Protein AF-A0A173W2R6-F1 (afdb_monomer_lite)

Radius of gyration: 15.78 Å; chains: 1; bounding box: 41×27×38 Å

Sequence (130 aa):
MLPARVRRGSNSRVYLRNIVKRCLFDNVKKEFIQENGLSNGDTTKRSDIFKDYQLSVSKDKRLSGTWTLEQYEGQYRAAMYAAVKSANPNWKPGQKFDTSILDNVKRESVESTLVKNGNRLVRNSIDVSV

Structure (mmCIF, N/CA/C/O backbone):
data_AF-A0A173W2R6-F1
#
_entry.id   AF-A0A173W2R6-F1
#
loop_
_atom_site.group_PDB
_atom_site.id
_atom_site.type_symbol
_atom_site.label_atom_id
_atom_site.label_alt_id
_atom_site.label_comp_id
_atom_site.label_asym_id
_atom_site.label_entity_id
_atom_site.label_seq_id
_atom_site.pdbx_PDB_ins_code
_atom_site.Cartn_x
_atom_site.Cartn_y
_atom_site.Cartn_z
_atom_site.occupancy
_atom_site.B_iso_or_equiv
_atom_site.auth_seq_id
_atom_site.auth_comp_id
_atom_site.auth_asym_id
_atom_site.auth_atom_id
_atom_site.pdbx_PDB_model_num
ATOM 1 N N . MET A 1 1 ? 15.846 -1.227 0.811 1.00 47.47 1 MET A N 1
ATOM 2 C CA . MET A 1 1 ? 17.078 -1.228 -0.003 1.00 47.47 1 MET A CA 1
ATOM 3 C C . MET A 1 1 ? 16.912 -2.296 -1.071 1.00 47.47 1 MET A C 1
ATOM 5 O O . MET A 1 1 ? 16.759 -3.459 -0.709 1.00 47.47 1 MET A O 1
ATOM 9 N N . LEU A 1 2 ? 16.816 -1.915 -2.352 1.00 51.78 2 LEU A N 1
ATOM 10 C CA . LEU A 1 2 ? 16.742 -2.898 -3.442 1.00 51.78 2 LEU A CA 1
ATOM 11 C C . LEU A 1 2 ? 18.102 -3.613 -3.585 1.00 51.78 2 LEU A C 1
ATOM 13 O O . LEU A 1 2 ? 19.138 -2.968 -3.419 1.00 51.78 2 LEU A O 1
ATOM 17 N N . PRO A 1 3 ? 18.143 -4.925 -3.881 1.00 47.09 3 PRO A N 1
ATOM 18 C CA . PRO A 1 3 ? 19.407 -5.637 -4.038 1.00 47.09 3 PRO A CA 1
ATOM 19 C C . PRO A 1 3 ? 20.198 -5.109 -5.243 1.00 47.09 3 PRO A C 1
ATOM 21 O O . PRO A 1 3 ? 19.636 -4.803 -6.299 1.00 47.09 3 PRO A O 1
ATOM 24 N N . ALA A 1 4 ? 21.519 -5.019 -5.083 1.00 45.41 4 ALA A N 1
ATOM 25 C CA . ALA A 1 4 ? 22.425 -4.481 -6.089 1.00 45.41 4 ALA A CA 1
ATOM 26 C C . ALA A 1 4 ? 22.422 -5.316 -7.386 1.00 45.41 4 ALA A C 1
ATOM 28 O O . ALA A 1 4 ? 22.607 -6.530 -7.366 1.00 45.41 4 ALA A O 1
ATOM 29 N N . ARG A 1 5 ? 22.225 -4.612 -8.512 1.00 48.03 5 ARG A N 1
ATOM 30 C CA . ARG A 1 5 ? 22.473 -5.000 -9.918 1.00 48.03 5 ARG A CA 1
ATOM 31 C C . ARG A 1 5 ? 22.329 -6.497 -10.238 1.00 48.03 5 ARG A C 1
ATOM 33 O O . ARG A 1 5 ? 23.305 -7.239 -10.334 1.00 48.03 5 ARG A O 1
ATOM 40 N N . VAL A 1 6 ? 21.109 -6.911 -10.573 1.00 48.62 6 VAL A N 1
ATOM 41 C CA . VAL A 1 6 ? 20.896 -8.207 -11.225 1.00 48.62 6 VAL A CA 1
ATOM 42 C C . VAL A 1 6 ? 21.343 -8.119 -12.693 1.00 48.62 6 VAL A C 1
ATOM 44 O O . VAL A 1 6 ? 20.900 -7.237 -13.435 1.00 48.62 6 VAL A O 1
ATOM 47 N N . ARG A 1 7 ? 22.250 -9.011 -13.121 1.00 47.44 7 ARG A N 1
ATOM 48 C CA . ARG A 1 7 ? 22.730 -9.088 -14.514 1.00 47.44 7 ARG A CA 1
ATOM 49 C C . ARG A 1 7 ? 21.543 -9.291 -15.471 1.00 47.44 7 ARG A C 1
ATOM 51 O O . ARG A 1 7 ? 20.561 -9.961 -15.141 1.00 47.44 7 ARG A O 1
ATOM 58 N N . ARG A 1 8 ? 21.609 -8.647 -16.642 1.00 47.38 8 ARG A N 1
ATOM 59 C CA . ARG A 1 8 ? 20.532 -8.605 -17.647 1.00 47.38 8 ARG A CA 1
ATOM 60 C C . ARG A 1 8 ? 20.173 -10.023 -18.114 1.00 47.38 8 ARG A C 1
ATOM 62 O O . ARG A 1 8 ? 20.934 -10.634 -18.847 1.00 47.38 8 ARG A O 1
ATOM 69 N N . GLY A 1 9 ? 18.995 -10.496 -17.717 1.00 46.91 9 GLY A N 1
ATOM 70 C CA . GLY A 1 9 ? 18.337 -11.711 -18.198 1.00 46.91 9 GLY A CA 1
ATOM 71 C C . GLY A 1 9 ? 16.831 -11.600 -17.928 1.00 46.91 9 GLY A C 1
ATOM 72 O O . GLY A 1 9 ? 16.413 -10.863 -17.040 1.00 46.91 9 GLY A O 1
ATOM 73 N N . SER A 1 10 ? 15.973 -12.271 -18.692 1.00 50.47 10 SER A N 1
ATOM 74 C CA . SER A 1 10 ? 14.511 -12.104 -18.567 1.00 50.47 10 SER A CA 1
ATOM 75 C C . SER A 1 10 ? 13.973 -12.454 -17.166 1.00 50.47 10 SER A C 1
ATOM 77 O O . SER A 1 10 ? 13.076 -11.772 -16.668 1.00 50.47 10 SER A O 1
ATOM 79 N N . ASN A 1 11 ? 14.604 -13.415 -16.477 1.00 54.25 11 ASN A N 1
ATOM 80 C CA . ASN A 1 11 ? 14.278 -13.786 -15.093 1.00 54.25 11 ASN A CA 1
ATOM 81 C C . ASN A 1 11 ? 14.620 -12.687 -14.069 1.00 54.25 11 ASN A C 1
ATOM 83 O O . ASN A 1 11 ? 13.929 -12.539 -13.061 1.00 54.25 11 ASN A O 1
ATOM 87 N N . SER A 1 12 ? 15.634 -11.854 -14.339 1.00 61.16 12 SER A N 1
ATOM 88 C CA . SER A 1 12 ? 16.040 -10.796 -13.411 1.00 61.16 12 SER A CA 1
ATOM 89 C C . SER A 1 12 ? 15.072 -9.622 -13.361 1.00 61.16 12 SER A C 1
ATOM 91 O O . SER A 1 12 ? 14.904 -9.009 -12.308 1.00 61.16 12 SER A O 1
ATOM 93 N N . ARG A 1 13 ? 14.370 -9.335 -14.464 1.00 64.06 13 ARG A N 1
ATOM 94 C CA . ARG A 1 13 ? 13.354 -8.270 -14.505 1.00 64.06 13 ARG A CA 1
ATOM 95 C C . ARG A 1 13 ? 12.092 -8.627 -13.725 1.00 64.06 13 ARG A C 1
ATOM 97 O O . ARG A 1 13 ? 11.539 -7.759 -13.054 1.00 64.06 13 ARG A O 1
ATOM 104 N N . VAL A 1 14 ? 11.633 -9.877 -13.817 1.00 66.06 14 VAL A N 1
ATOM 105 C CA . VAL A 1 14 ? 10.463 -10.360 -13.061 1.00 66.06 14 VAL A CA 1
ATOM 106 C C . VAL A 1 14 ? 10.779 -10.365 -11.568 1.00 66.06 14 VAL A C 1
ATOM 108 O O . VAL A 1 14 ? 10.016 -9.816 -10.775 1.00 66.06 14 VAL A O 1
ATOM 111 N N . TYR A 1 15 ? 11.956 -10.877 -11.204 1.00 69.88 15 TYR A N 1
ATOM 112 C CA . TYR A 1 15 ? 12.457 -10.857 -9.834 1.00 69.88 15 TYR A CA 1
ATOM 113 C C . TYR A 1 15 ? 12.550 -9.433 -9.265 1.00 69.88 15 TYR A C 1
ATOM 115 O O . TYR A 1 15 ? 11.999 -9.150 -8.203 1.00 69.88 15 TYR A O 1
ATOM 123 N N . LEU A 1 16 ? 13.156 -8.501 -10.009 1.00 70.94 16 LEU A N 1
ATOM 124 C CA . LEU A 1 16 ? 13.280 -7.106 -9.586 1.00 70.94 16 LEU A CA 1
ATOM 125 C C . LEU A 1 16 ? 11.912 -6.430 -9.417 1.00 70.94 16 LEU A C 1
ATOM 127 O O . LEU A 1 16 ? 11.682 -5.753 -8.418 1.00 70.94 16 LEU A O 1
ATOM 131 N N . ARG A 1 17 ? 10.970 -6.667 -10.338 1.00 75.44 17 ARG A N 1
ATOM 132 C CA . ARG A 1 17 ? 9.594 -6.164 -10.207 1.00 75.44 17 ARG A CA 1
ATOM 133 C C . ARG A 1 17 ? 8.918 -6.694 -8.939 1.00 75.44 17 ARG A C 1
ATOM 135 O O . ARG A 1 17 ? 8.249 -5.930 -8.247 1.00 75.44 17 ARG A O 1
ATOM 142 N N . ASN A 1 18 ? 9.094 -7.977 -8.629 1.00 84.06 18 ASN A N 1
ATOM 143 C CA . ASN A 1 18 ? 8.507 -8.593 -7.440 1.00 84.06 18 ASN A CA 1
ATOM 144 C C . ASN A 1 18 ? 9.095 -8.026 -6.145 1.00 84.06 18 ASN A C 1
ATOM 146 O O . ASN A 1 18 ? 8.343 -7.816 -5.195 1.00 84.06 18 ASN A O 1
ATOM 150 N N . ILE A 1 19 ? 10.397 -7.732 -6.114 1.00 85.94 19 ILE A N 1
ATOM 151 C CA . ILE A 1 19 ? 11.034 -7.087 -4.959 1.00 85.94 19 ILE A CA 1
ATOM 152 C C . ILE A 1 19 ? 10.533 -5.659 -4.788 1.00 85.94 19 ILE A C 1
ATOM 154 O O . ILE A 1 19 ? 10.146 -5.290 -3.686 1.00 85.94 19 ILE A O 1
ATOM 158 N N . VAL A 1 20 ? 10.483 -4.869 -5.862 1.00 86.38 20 VAL A N 1
ATOM 159 C CA . VAL A 1 20 ? 10.031 -3.472 -5.787 1.00 86.38 20 VAL A CA 1
ATOM 160 C C . VAL A 1 20 ? 8.595 -3.398 -5.271 1.00 86.38 20 VAL A C 1
ATOM 162 O O . VAL A 1 20 ? 8.315 -2.625 -4.360 1.00 86.38 20 VAL A O 1
ATOM 165 N N . LYS A 1 21 ? 7.696 -4.254 -5.777 1.00 90.75 21 LYS A N 1
ATOM 166 C CA . LYS A 1 21 ? 6.308 -4.321 -5.293 1.00 90.75 21 LYS A CA 1
ATOM 167 C C . LYS A 1 21 ? 6.206 -4.759 -3.832 1.00 90.75 21 LYS A C 1
ATOM 169 O O . LYS A 1 21 ? 5.326 -4.277 -3.129 1.00 90.75 21 LYS A O 1
ATOM 174 N N . ARG A 1 22 ? 7.092 -5.650 -3.373 1.00 91.88 22 ARG A N 1
ATOM 175 C CA . ARG A 1 22 ? 7.158 -6.064 -1.964 1.00 91.88 22 ARG A CA 1
ATOM 176 C C . ARG A 1 22 ? 7.633 -4.924 -1.068 1.00 91.88 22 ARG A C 1
ATOM 178 O O . ARG A 1 22 ? 6.940 -4.593 -0.119 1.00 91.88 22 ARG A O 1
ATOM 185 N N . CYS A 1 23 ? 8.747 -4.278 -1.414 1.00 89.62 23 CYS A N 1
ATOM 186 C CA . CYS A 1 23 ? 9.248 -3.121 -0.672 1.00 89.62 23 CYS A CA 1
ATOM 187 C C . CYS A 1 23 ? 8.206 -2.002 -0.601 1.00 89.62 23 CYS A C 1
ATOM 189 O O . CYS A 1 23 ? 8.042 -1.396 0.450 1.00 89.62 23 CYS A O 1
ATOM 191 N N . LEU A 1 24 ? 7.485 -1.758 -1.699 1.00 91.25 24 LEU A N 1
ATOM 192 C CA . LEU A 1 24 ? 6.399 -0.787 -1.735 1.00 91.25 24 LEU A CA 1
ATOM 193 C C . LEU A 1 24 ? 5.258 -1.173 -0.784 1.00 91.25 24 LEU A C 1
ATOM 195 O O . LEU A 1 24 ? 4.821 -0.339 -0.004 1.00 91.25 24 LEU A O 1
ATOM 199 N N . PHE A 1 25 ? 4.804 -2.430 -0.809 1.00 94.69 25 PHE A N 1
ATOM 200 C CA . PHE A 1 25 ? 3.767 -2.920 0.105 1.00 94.69 25 PHE A CA 1
ATOM 201 C C . PHE A 1 25 ? 4.176 -2.774 1.578 1.00 94.69 25 PHE A C 1
ATOM 203 O O . PHE A 1 25 ? 3.408 -2.241 2.379 1.00 94.69 25 PHE A O 1
ATOM 210 N N . ASP A 1 26 ? 5.393 -3.202 1.921 1.00 93.62 26 ASP A N 1
ATOM 211 C CA . ASP A 1 26 ? 5.919 -3.136 3.286 1.00 93.62 26 ASP A CA 1
ATOM 212 C C . ASP A 1 26 ? 6.034 -1.679 3.765 1.00 93.62 26 ASP A C 1
ATOM 214 O O . ASP A 1 26 ? 5.689 -1.366 4.906 1.00 93.62 26 ASP A O 1
ATOM 218 N N . ASN A 1 27 ? 6.460 -0.771 2.879 1.00 91.44 27 ASN A N 1
ATOM 219 C CA . ASN A 1 27 ? 6.532 0.659 3.166 1.00 91.44 27 ASN A CA 1
ATOM 220 C C . ASN A 1 27 ? 5.142 1.260 3.398 1.00 91.44 27 ASN A C 1
ATOM 222 O O . ASN A 1 27 ? 4.926 1.913 4.411 1.00 91.44 27 ASN A O 1
ATOM 226 N N . VAL A 1 28 ? 4.174 0.961 2.526 1.00 92.44 28 VAL A N 1
ATOM 227 C CA . VAL A 1 28 ? 2.784 1.416 2.690 1.00 92.44 28 VAL A CA 1
ATOM 228 C C . VAL A 1 28 ? 2.188 0.904 4.004 1.00 92.44 28 VAL A C 1
ATOM 230 O O . VAL A 1 28 ? 1.551 1.679 4.712 1.00 92.44 28 VAL A O 1
ATOM 233 N N . LYS A 1 29 ? 2.426 -0.366 4.377 1.00 94.25 29 LYS A N 1
ATOM 234 C CA . LYS A 1 29 ? 1.966 -0.920 5.667 1.00 94.25 29 LYS A CA 1
ATOM 235 C C . LYS A 1 29 ? 2.570 -0.150 6.835 1.00 94.25 29 LYS A C 1
ATOM 237 O O . LYS A 1 29 ? 1.860 0.194 7.777 1.00 94.25 29 LYS A O 1
ATOM 242 N N . LYS A 1 30 ? 3.867 0.142 6.761 1.00 93.12 30 LYS A N 1
ATOM 243 C CA . LYS A 1 30 ? 4.577 0.895 7.792 1.00 93.12 30 LYS A CA 1
ATOM 244 C C . LYS A 1 30 ? 4.021 2.313 7.951 1.00 93.12 30 LYS A C 1
ATOM 246 O O . LYS A 1 30 ? 3.688 2.679 9.074 1.00 93.12 30 LYS A O 1
ATOM 251 N N . GLU A 1 31 ? 3.863 3.071 6.866 1.00 91.50 31 GLU A N 1
ATOM 252 C CA . GLU A 1 31 ? 3.282 4.428 6.908 1.00 91.50 31 GLU A CA 1
ATOM 253 C C . GLU A 1 31 ? 1.868 4.412 7.445 1.00 91.50 31 GLU A C 1
ATOM 255 O O . GLU A 1 31 ? 1.506 5.222 8.290 1.00 91.50 31 GLU A O 1
ATOM 260 N N . PHE A 1 32 ? 1.061 3.465 6.973 1.00 93.56 32 PHE A N 1
ATOM 261 C CA . PHE A 1 32 ? -0.321 3.360 7.399 1.00 93.56 32 PHE A CA 1
ATOM 262 C C . PHE A 1 32 ? -0.421 3.140 8.914 1.00 93.56 32 PHE A C 1
ATOM 264 O O . PHE A 1 32 ? -1.270 3.746 9.562 1.00 93.56 32 PHE A O 1
ATOM 271 N N . ILE A 1 33 ? 0.462 2.318 9.490 1.00 94.44 33 ILE A N 1
ATOM 272 C CA . ILE A 1 33 ? 0.538 2.110 10.941 1.00 94.44 33 ILE A CA 1
ATOM 273 C C . ILE A 1 33 ? 1.028 3.374 11.654 1.00 94.44 33 ILE A C 1
ATOM 275 O O . ILE A 1 33 ? 0.400 3.810 12.614 1.00 94.44 33 ILE A O 1
ATOM 279 N N . GLN A 1 34 ? 2.132 3.966 11.193 1.00 92.62 34 GLN A N 1
ATOM 280 C CA . GLN A 1 34 ? 2.753 5.122 11.849 1.00 92.62 34 GLN A CA 1
ATOM 281 C C . GLN A 1 34 ? 1.836 6.348 11.869 1.00 92.62 34 GLN A C 1
ATOM 283 O O . GLN A 1 34 ? 1.729 7.024 12.889 1.00 92.62 34 GLN A O 1
ATOM 288 N N . GLU A 1 35 ? 1.128 6.587 10.770 1.00 92.00 35 GLU A N 1
ATOM 289 C CA . GLU A 1 35 ? 0.261 7.750 10.585 1.00 92.00 35 GLU A CA 1
ATOM 290 C C . GLU A 1 35 ? -1.202 7.462 10.950 1.00 92.00 35 GLU A C 1
ATOM 292 O O . GLU A 1 35 ? -2.092 8.262 10.658 1.00 92.00 35 GLU A O 1
ATOM 297 N N . ASN A 1 36 ? -1.497 6.307 11.556 1.00 93.94 36 ASN A N 1
ATOM 298 C CA . ASN A 1 36 ? -2.862 5.903 11.899 1.00 93.94 36 ASN A CA 1
ATOM 299 C C . ASN A 1 36 ? -3.830 6.013 10.700 1.00 93.94 36 ASN A C 1
ATOM 301 O O . ASN A 1 36 ? -4.935 6.545 10.800 1.00 93.94 36 ASN A O 1
ATOM 305 N N . GLY A 1 37 ? -3.387 5.575 9.522 1.00 91.12 37 GLY A N 1
ATOM 306 C CA . GLY A 1 37 ? -4.137 5.640 8.269 1.00 91.12 37 GLY A CA 1
ATOM 307 C C . GLY A 1 37 ? -4.162 7.007 7.570 1.00 91.12 37 GLY A C 1
ATOM 308 O O . GLY A 1 37 ? -4.683 7.086 6.451 1.00 91.12 37 GLY A O 1
ATOM 309 N N . LEU A 1 38 ? -3.575 8.069 8.141 1.00 89.38 38 LEU A N 1
ATOM 310 C CA . LEU A 1 38 ? -3.412 9.364 7.461 1.00 89.38 38 LEU A CA 1
ATOM 311 C C . LEU A 1 38 ? -2.335 9.306 6.380 1.00 89.38 38 LEU A C 1
ATOM 313 O O . LEU A 1 38 ? -1.335 8.599 6.491 1.00 89.38 38 LEU A O 1
ATOM 317 N N . SER A 1 39 ? -2.575 10.014 5.278 1.00 78.38 39 SER A N 1
ATOM 318 C CA . SER A 1 39 ? -1.627 10.122 4.168 1.00 78.38 39 SER A CA 1
ATOM 319 C C . SER A 1 39 ? -0.893 11.448 4.297 1.00 78.38 39 SER A C 1
ATOM 321 O O . SER A 1 39 ? -1.357 12.447 3.759 1.00 78.38 39 SER A O 1
ATOM 323 N N . ASN A 1 40 ? 0.220 11.468 5.029 1.00 72.06 40 ASN A N 1
ATOM 324 C CA . ASN A 1 40 ? 0.916 12.707 5.384 1.00 72.06 40 ASN A CA 1
ATOM 325 C C . ASN A 1 40 ? 2.109 13.042 4.461 1.00 72.06 40 ASN A C 1
ATOM 327 O O . ASN A 1 40 ? 3.101 13.626 4.885 1.00 72.06 40 ASN A O 1
ATOM 331 N N . GLY A 1 41 ? 2.031 12.659 3.184 1.00 66.12 41 GLY A N 1
ATOM 332 C CA . GLY A 1 41 ? 3.143 12.802 2.238 1.00 66.12 41 GLY A CA 1
ATOM 333 C C . GLY A 1 41 ? 4.192 11.696 2.394 1.00 66.12 41 GLY A C 1
ATOM 334 O O . GLY A 1 41 ? 3.851 10.573 2.751 1.00 66.12 41 GLY A O 1
ATOM 335 N N . ASP A 1 42 ? 5.455 11.996 2.081 1.00 62.53 42 ASP A N 1
ATOM 336 C CA . ASP A 1 42 ? 6.563 11.028 2.123 1.00 62.53 42 ASP A CA 1
ATOM 337 C C . ASP A 1 42 ? 7.177 10.938 3.530 1.00 62.53 42 ASP A C 1
ATOM 339 O O . ASP A 1 42 ? 8.321 11.338 3.756 1.00 62.53 42 ASP A O 1
ATOM 343 N N . THR A 1 43 ? 6.394 10.466 4.508 1.00 63.28 43 THR A N 1
ATOM 344 C CA . THR A 1 43 ? 6.907 10.271 5.875 1.00 63.28 43 THR A CA 1
ATOM 345 C C . THR A 1 43 ? 7.772 9.019 6.002 1.00 63.28 43 THR A C 1
ATOM 347 O O . THR A 1 43 ? 8.572 8.934 6.939 1.00 63.28 43 THR A O 1
ATOM 350 N N . THR A 1 44 ? 7.744 8.091 5.031 1.00 62.78 44 THR A N 1
ATOM 351 C CA . THR A 1 44 ? 8.776 7.054 4.929 1.00 62.78 44 THR A CA 1
ATOM 352 C C . THR A 1 44 ? 9.241 6.757 3.510 1.00 62.78 44 THR A C 1
ATOM 354 O O . THR A 1 44 ? 8.649 5.956 2.805 1.00 62.78 44 THR A O 1
ATOM 357 N N . LYS A 1 45 ? 10.431 7.255 3.157 1.00 72.50 45 LYS A N 1
ATOM 358 C CA . LYS A 1 45 ? 11.338 6.689 2.132 1.00 72.50 45 LYS A CA 1
ATOM 359 C C . LYS A 1 45 ? 10.678 6.229 0.816 1.00 72.50 45 LYS A C 1
ATOM 361 O O . LYS A 1 45 ? 11.256 5.409 0.095 1.00 72.50 45 LYS A O 1
ATOM 366 N N . ARG A 1 46 ? 9.511 6.760 0.450 1.00 77.19 46 ARG A N 1
ATOM 367 C CA . ARG A 1 46 ? 8.794 6.426 -0.777 1.00 77.19 46 ARG A CA 1
ATOM 368 C C . ARG A 1 46 ? 9.655 6.894 -1.934 1.00 77.19 46 ARG A C 1
ATOM 370 O O . ARG A 1 46 ? 9.938 6.115 -2.842 1.00 77.19 46 ARG A O 1
ATOM 377 N N . SER A 1 47 ? 10.190 8.109 -1.838 1.00 80.69 47 SER A N 1
ATOM 378 C CA . SER A 1 47 ? 11.148 8.650 -2.803 1.00 80.69 47 SER A CA 1
ATOM 379 C C . SER A 1 47 ? 12.346 7.725 -3.047 1.00 80.69 47 SER A C 1
ATOM 381 O O . SER A 1 47 ? 12.751 7.561 -4.199 1.00 80.69 47 SER A O 1
ATOM 383 N N . ASP A 1 48 ? 12.877 7.061 -2.013 1.00 84.62 48 ASP A N 1
ATOM 384 C CA . ASP A 1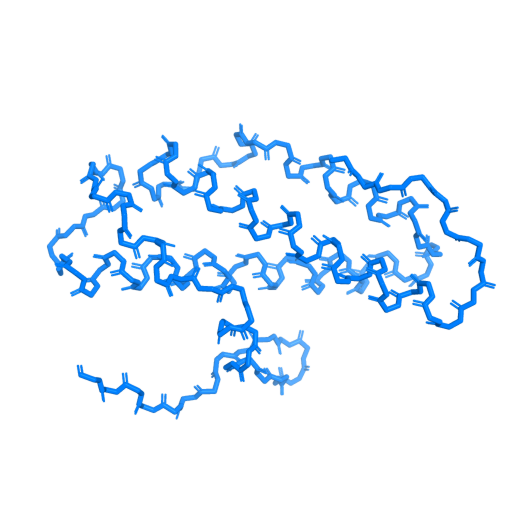 48 ? 14.019 6.146 -2.158 1.00 84.62 48 ASP A CA 1
ATOM 385 C C . ASP A 1 48 ? 13.651 4.905 -2.988 1.00 84.62 48 ASP A C 1
ATOM 387 O O . ASP A 1 48 ? 14.384 4.535 -3.905 1.00 84.62 48 ASP A O 1
ATOM 391 N N . ILE A 1 49 ? 12.489 4.287 -2.733 1.00 84.19 49 ILE A N 1
ATOM 392 C CA . ILE A 1 49 ? 12.019 3.104 -3.483 1.00 84.19 49 ILE A CA 1
ATOM 393 C C . ILE A 1 49 ? 11.822 3.445 -4.965 1.00 84.19 49 ILE A C 1
ATOM 395 O O . ILE A 1 49 ? 12.231 2.688 -5.853 1.00 84.19 49 ILE A O 1
ATOM 399 N N . PHE A 1 50 ? 11.205 4.593 -5.240 1.00 84.94 50 PHE A N 1
ATOM 400 C CA . PHE A 1 50 ? 10.946 5.057 -6.599 1.00 84.94 50 PHE A CA 1
ATOM 401 C C . PHE A 1 50 ? 12.239 5.416 -7.336 1.00 84.94 50 PHE A C 1
ATOM 403 O O . PHE A 1 50 ? 12.409 5.034 -8.499 1.00 84.94 50 PHE A O 1
ATOM 410 N N . LYS A 1 51 ? 13.177 6.078 -6.655 1.00 86.69 51 LYS A N 1
ATOM 411 C CA . LYS A 1 51 ? 14.506 6.391 -7.187 1.00 86.69 51 LYS A CA 1
ATOM 412 C C . LYS A 1 51 ? 15.283 5.120 -7.522 1.00 86.69 51 LYS A C 1
ATOM 414 O O . LYS A 1 51 ? 15.773 4.987 -8.646 1.00 86.69 51 LYS A O 1
ATOM 419 N N . ASP A 1 52 ? 15.346 4.164 -6.597 1.00 85.94 52 ASP A N 1
ATOM 420 C CA . ASP A 1 52 ? 16.036 2.890 -6.806 1.00 85.94 52 ASP A CA 1
ATOM 421 C C . ASP A 1 52 ? 15.429 2.121 -7.995 1.00 85.94 52 ASP A C 1
ATOM 423 O O . ASP A 1 52 ? 16.156 1.613 -8.857 1.00 85.94 52 ASP A O 1
ATOM 427 N N . TYR A 1 53 ? 14.095 2.097 -8.111 1.00 86.19 53 TYR A N 1
ATOM 428 C CA . TYR A 1 53 ? 13.414 1.508 -9.264 1.00 86.19 53 TYR A CA 1
ATOM 429 C C . TYR A 1 53 ? 13.812 2.194 -10.576 1.00 86.19 53 TYR A C 1
ATOM 431 O O . TYR A 1 53 ? 14.219 1.522 -11.527 1.00 86.19 53 TYR A O 1
ATOM 439 N N . GLN A 1 54 ? 13.735 3.524 -10.641 1.00 86.00 54 GLN A N 1
ATOM 440 C CA . GLN A 1 54 ? 14.056 4.282 -11.852 1.00 86.00 54 GLN A CA 1
ATOM 441 C C . GLN A 1 54 ? 15.508 4.083 -12.305 1.00 86.00 54 GLN A C 1
ATOM 443 O O . GLN A 1 54 ? 15.778 4.033 -13.510 1.00 86.00 54 GLN A O 1
ATOM 448 N N . LEU A 1 55 ? 16.445 3.942 -11.364 1.00 86.44 55 LEU A N 1
ATOM 449 C CA . LEU A 1 55 ? 17.849 3.636 -11.651 1.00 86.44 55 LEU A CA 1
ATOM 450 C C . LEU A 1 55 ? 18.054 2.196 -12.149 1.00 86.44 55 LEU A C 1
ATOM 452 O O . LEU A 1 55 ? 19.005 1.936 -12.886 1.00 86.44 55 LEU A O 1
ATOM 456 N N . SER A 1 56 ? 17.154 1.276 -11.797 1.00 81.38 56 SER A N 1
ATOM 457 C CA . SER A 1 56 ? 17.217 -0.134 -12.203 1.00 81.38 56 SER A CA 1
ATOM 458 C C . SER A 1 56 ? 16.632 -0.435 -13.595 1.00 81.38 56 SER A C 1
ATOM 460 O O . SER A 1 56 ? 16.870 -1.516 -14.138 1.00 81.38 56 SER A O 1
ATOM 462 N N . VAL A 1 57 ? 15.889 0.506 -14.193 1.00 81.06 57 VAL A N 1
ATOM 463 C CA . VAL A 1 57 ? 15.240 0.354 -15.509 1.00 81.06 57 VAL A CA 1
ATOM 464 C C . VAL A 1 57 ? 15.795 1.331 -16.552 1.00 81.06 57 VAL A C 1
ATOM 466 O O . VAL A 1 57 ? 16.389 2.363 -16.228 1.00 81.06 57 VAL A O 1
ATOM 469 N N . SER A 1 58 ? 15.602 1.015 -17.836 1.00 85.56 58 SER A N 1
ATOM 470 C CA . SER A 1 58 ? 15.968 1.912 -18.935 1.00 85.56 58 SER A CA 1
ATOM 471 C C . SER A 1 58 ? 15.118 3.186 -18.922 1.00 85.56 58 SER A C 1
ATOM 473 O O . SER A 1 58 ? 13.967 3.179 -18.476 1.00 85.56 58 SER A O 1
ATOM 475 N N . LYS A 1 59 ? 15.694 4.297 -19.405 1.00 87.31 59 LYS A N 1
ATOM 476 C CA . LYS A 1 59 ? 15.070 5.631 -19.351 1.00 87.31 59 LYS A CA 1
ATOM 477 C C . LYS A 1 59 ? 13.672 5.653 -19.981 1.00 87.31 59 LYS A C 1
ATOM 479 O O . LYS A 1 59 ? 12.764 6.218 -19.382 1.00 87.31 59 LYS A O 1
ATOM 484 N N . ASP A 1 60 ? 13.485 4.973 -21.111 1.00 89.69 60 ASP A N 1
ATOM 485 C CA . ASP A 1 60 ? 12.210 4.870 -21.835 1.00 89.69 60 ASP A CA 1
ATOM 486 C C . ASP A 1 60 ? 11.102 4.154 -21.041 1.00 89.69 60 ASP A C 1
ATOM 488 O O . ASP A 1 60 ? 9.920 4.343 -21.315 1.00 89.69 60 ASP A O 1
ATOM 492 N N . LYS A 1 61 ? 11.458 3.342 -20.037 1.00 86.19 61 LYS A N 1
ATOM 493 C CA . LYS A 1 61 ? 10.492 2.616 -19.198 1.00 86.19 61 LYS A CA 1
ATOM 494 C C . LYS A 1 61 ? 10.157 3.322 -17.897 1.00 86.19 61 LYS A C 1
ATOM 496 O O . LYS A 1 61 ? 9.142 2.974 -17.293 1.00 86.19 61 LYS A O 1
ATOM 501 N N . ARG A 1 62 ? 10.953 4.311 -17.478 1.00 88.00 62 ARG A N 1
ATOM 502 C CA . ARG A 1 62 ? 10.801 4.976 -16.174 1.00 88.00 62 ARG A CA 1
ATOM 503 C C . ARG A 1 62 ? 9.404 5.539 -15.974 1.00 88.00 62 ARG A C 1
ATOM 505 O O . ARG A 1 62 ? 8.789 5.212 -14.971 1.00 88.00 62 ARG A O 1
ATOM 512 N N . LEU A 1 63 ? 8.883 6.289 -16.947 1.00 89.12 63 LEU A N 1
ATOM 513 C CA . LEU A 1 63 ? 7.564 6.920 -16.838 1.00 89.12 63 LEU A CA 1
ATOM 514 C C . LEU A 1 63 ? 6.454 5.879 -16.631 1.00 89.12 63 LEU A C 1
ATOM 516 O O . LEU A 1 63 ? 5.768 5.889 -15.614 1.00 89.12 63 LEU A O 1
ATOM 520 N N . SER A 1 64 ? 6.331 4.924 -17.558 1.00 87.25 64 SER A N 1
ATOM 521 C CA . SER A 1 64 ? 5.306 3.871 -17.484 1.00 87.25 64 SER A CA 1
ATOM 522 C C . SER A 1 64 ? 5.449 2.971 -16.248 1.00 87.25 64 SER A C 1
ATOM 524 O O . SER A 1 64 ? 4.458 2.508 -15.678 1.00 87.25 64 SER A O 1
ATOM 526 N N . GLY A 1 65 ? 6.688 2.727 -15.818 1.00 87.62 65 GLY A N 1
ATOM 527 C CA . GLY A 1 65 ? 7.014 1.906 -14.664 1.00 87.62 65 GLY A CA 1
ATOM 528 C C . GLY A 1 65 ? 6.673 2.581 -13.342 1.00 87.62 65 GLY A C 1
ATOM 529 O O . GLY A 1 65 ? 6.001 1.978 -12.511 1.00 87.62 65 GLY A O 1
ATOM 530 N N . THR A 1 66 ? 7.083 3.842 -13.181 1.00 88.00 66 THR A N 1
ATOM 531 C CA . THR A 1 66 ? 6.747 4.683 -12.027 1.00 88.00 66 THR A CA 1
ATOM 532 C C . THR A 1 66 ? 5.237 4.837 -11.898 1.00 88.00 66 THR A C 1
ATOM 534 O O . THR A 1 66 ? 4.708 4.528 -10.836 1.00 88.00 66 THR A O 1
ATOM 537 N N . TRP A 1 67 ? 4.534 5.162 -12.989 1.00 88.31 67 TRP A N 1
ATOM 538 C CA . TRP A 1 67 ? 3.070 5.228 -12.991 1.00 88.31 67 TRP A CA 1
ATOM 539 C C . TRP A 1 67 ? 2.432 3.925 -12.498 1.00 88.31 67 TRP A C 1
ATOM 541 O O . TRP A 1 67 ? 1.545 3.926 -11.649 1.00 88.31 67 TRP A O 1
ATOM 551 N N . THR A 1 68 ? 2.914 2.782 -12.992 1.00 89.94 68 THR A N 1
ATOM 552 C CA . THR A 1 68 ? 2.397 1.478 -12.560 1.00 89.94 68 THR A CA 1
ATOM 553 C C . THR A 1 68 ? 2.619 1.252 -11.061 1.00 89.94 68 THR A C 1
ATOM 555 O O . THR A 1 68 ? 1.736 0.718 -10.397 1.00 89.94 68 THR A O 1
ATOM 558 N N . LEU A 1 69 ? 3.770 1.651 -10.511 1.00 90.00 69 LEU A N 1
ATOM 559 C CA . LEU A 1 69 ? 4.051 1.522 -9.078 1.00 90.00 69 LEU A CA 1
ATOM 560 C C . LEU A 1 69 ? 3.138 2.405 -8.224 1.00 90.00 69 LEU A C 1
ATOM 562 O O . LEU A 1 69 ? 2.621 1.916 -7.226 1.00 90.00 69 LEU A O 1
ATOM 566 N N . GLU A 1 70 ? 2.865 3.641 -8.643 1.00 90.50 70 GLU A N 1
ATOM 567 C CA . GLU A 1 70 ? 1.908 4.527 -7.958 1.00 90.50 70 GLU A CA 1
ATOM 568 C C . GLU A 1 70 ? 0.504 3.911 -7.904 1.00 90.50 70 GLU A C 1
ATOM 570 O O . GLU A 1 70 ? -0.185 3.998 -6.887 1.00 90.50 70 GLU A O 1
ATOM 575 N N . GLN A 1 71 ? 0.087 3.226 -8.975 1.00 92.88 71 GLN A N 1
ATOM 576 C CA . GLN A 1 71 ? -1.189 2.509 -8.983 1.00 92.88 71 GLN A CA 1
ATOM 577 C C . GLN A 1 71 ? -1.207 1.386 -7.931 1.00 92.88 71 GLN A C 1
ATOM 579 O O . GLN A 1 71 ? -2.170 1.286 -7.173 1.00 92.88 71 GLN A O 1
ATOM 584 N N . TYR A 1 72 ? -0.153 0.564 -7.842 1.00 94.00 72 TYR A N 1
ATOM 585 C CA . TYR A 1 72 ? -0.061 -0.483 -6.810 1.00 94.00 72 TYR A CA 1
ATOM 586 C C . TYR A 1 72 ? -0.054 0.099 -5.394 1.00 94.00 72 TYR A C 1
ATOM 588 O O . TYR A 1 72 ? -0.746 -0.421 -4.523 1.00 94.00 72 TYR A O 1
ATOM 596 N N . GLU A 1 73 ? 0.678 1.189 -5.173 1.00 92.31 73 GLU A N 1
ATOM 597 C CA . GLU A 1 73 ? 0.729 1.883 -3.886 1.00 92.31 73 GLU A CA 1
ATOM 598 C C . GLU A 1 73 ? -0.672 2.275 -3.399 1.00 92.31 73 GLU A C 1
ATOM 600 O O . GLU A 1 73 ? -1.069 1.935 -2.280 1.00 92.31 73 GLU A O 1
ATOM 605 N N . GLY A 1 74 ? -1.456 2.915 -4.273 1.00 92.06 74 GLY A N 1
ATOM 606 C CA . GLY A 1 74 ? -2.835 3.291 -3.973 1.00 92.06 74 GLY A CA 1
ATOM 607 C C . GLY A 1 74 ? -3.719 2.082 -3.656 1.00 92.06 74 GLY A C 1
ATOM 608 O O . GLY A 1 74 ? -4.515 2.128 -2.716 1.00 92.06 74 GLY A O 1
ATOM 609 N N . GLN A 1 75 ? -3.554 0.974 -4.387 1.00 95.00 75 GLN A N 1
ATOM 610 C CA . GLN A 1 75 ? -4.323 -0.253 -4.151 1.00 95.00 75 GLN A CA 1
ATOM 611 C C . GLN A 1 75 ? -3.969 -0.927 -2.821 1.00 95.00 75 GLN A C 1
ATOM 613 O O . GLN A 1 75 ? -4.875 -1.373 -2.111 1.00 95.00 75 GLN A O 1
ATOM 618 N N . TYR A 1 76 ? -2.691 -0.958 -2.441 1.00 95.50 76 TYR A N 1
ATOM 619 C CA . TYR A 1 76 ? -2.266 -1.469 -1.136 1.00 95.50 76 TYR A CA 1
ATOM 620 C C . TYR A 1 76 ? -2.830 -0.623 -0.002 1.00 95.50 76 TYR A C 1
ATOM 622 O O . TYR A 1 76 ? -3.442 -1.161 0.921 1.00 95.50 76 TYR A O 1
ATOM 630 N N . ARG A 1 77 ? -2.712 0.704 -0.111 1.00 94.12 77 ARG A N 1
ATOM 631 C CA . ARG A 1 77 ? -3.227 1.627 0.900 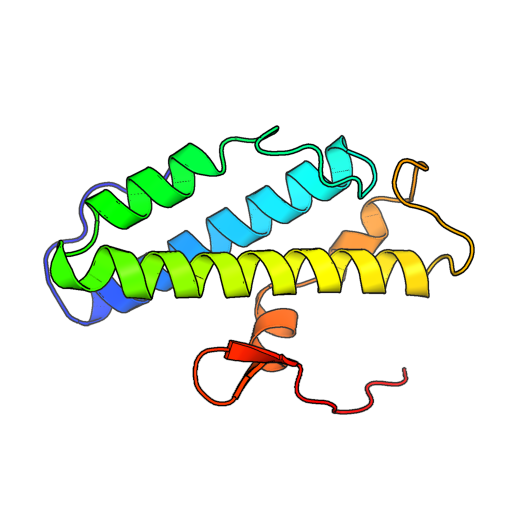1.00 94.12 77 ARG A CA 1
ATOM 632 C C . ARG A 1 77 ? -4.737 1.490 1.070 1.00 94.12 77 ARG A C 1
ATOM 634 O O . ARG A 1 77 ? -5.232 1.410 2.190 1.00 94.12 77 ARG A O 1
ATOM 641 N N . ALA A 1 78 ? -5.472 1.420 -0.038 1.00 94.12 78 ALA A N 1
ATOM 642 C CA . ALA A 1 78 ? -6.918 1.267 0.005 1.00 94.12 78 ALA A CA 1
ATOM 643 C C . ALA A 1 78 ? -7.352 -0.107 0.558 1.00 94.12 78 ALA A C 1
ATOM 645 O O . ALA A 1 78 ? -8.413 -0.189 1.167 1.00 94.12 78 ALA A O 1
ATOM 646 N N . ALA A 1 79 ? -6.550 -1.166 0.394 1.00 95.94 79 ALA A N 1
ATOM 647 C CA . ALA A 1 79 ? -6.850 -2.475 0.980 1.00 95.94 79 ALA A CA 1
ATOM 648 C C . ALA A 1 79 ? -6.668 -2.458 2.506 1.00 95.94 79 ALA A C 1
ATOM 650 O O . ALA A 1 79 ? -7.513 -2.971 3.233 1.00 95.94 79 ALA A O 1
ATOM 651 N N . MET A 1 80 ? -5.611 -1.804 2.995 1.00 96.69 80 MET A N 1
ATOM 652 C CA . MET A 1 80 ? -5.392 -1.604 4.433 1.00 96.69 80 MET A CA 1
ATOM 653 C C . MET A 1 80 ? -6.494 -0.744 5.052 1.00 96.69 80 MET A C 1
ATOM 655 O O . MET A 1 80 ? -7.041 -1.099 6.092 1.00 96.69 80 MET A O 1
ATOM 659 N N . TYR A 1 81 ? -6.882 0.339 4.372 1.00 95.75 81 TYR A N 1
ATOM 660 C CA . TYR A 1 81 ? -8.015 1.168 4.781 1.00 95.75 81 TYR A CA 1
ATOM 661 C C . TYR A 1 81 ? -9.308 0.354 4.892 1.00 95.75 81 TYR A C 1
ATOM 663 O O . TYR A 1 81 ? -9.997 0.437 5.907 1.00 95.75 81 TYR A O 1
ATOM 671 N N . ALA A 1 82 ? -9.621 -0.451 3.871 1.00 95.38 82 ALA A N 1
ATOM 672 C CA . ALA A 1 82 ? -10.810 -1.295 3.861 1.00 95.38 82 ALA A CA 1
ATOM 673 C C . ALA A 1 82 ? -10.795 -2.321 5.003 1.00 95.38 82 ALA A C 1
ATOM 675 O O . ALA A 1 82 ? -11.806 -2.475 5.678 1.00 95.38 82 ALA A O 1
ATOM 676 N N . ALA A 1 83 ? -9.651 -2.957 5.277 1.00 96.50 83 ALA A N 1
ATOM 677 C CA . ALA A 1 83 ? -9.519 -3.909 6.379 1.00 96.50 83 ALA A CA 1
ATOM 678 C C . ALA A 1 83 ? -9.795 -3.257 7.745 1.00 96.50 83 ALA A C 1
ATOM 680 O O . ALA A 1 83 ? -10.577 -3.783 8.535 1.00 96.50 83 ALA A O 1
ATOM 681 N N . VAL A 1 84 ? -9.221 -2.075 8.005 1.00 97.06 84 VAL A N 1
ATOM 682 C CA . VAL A 1 84 ? -9.464 -1.346 9.262 1.00 97.06 84 VAL A CA 1
ATOM 683 C C . VAL A 1 84 ? -10.915 -0.881 9.368 1.00 97.06 84 VAL A C 1
ATOM 685 O O . VAL A 1 84 ? -11.525 -1.032 10.424 1.00 97.06 84 VAL A O 1
ATOM 688 N N . LYS A 1 85 ? -11.507 -0.380 8.276 1.00 95.62 85 LYS A N 1
ATOM 689 C CA . LYS A 1 85 ? -12.929 -0.011 8.244 1.00 95.62 85 LYS A CA 1
ATOM 690 C C . LYS A 1 85 ? -13.869 -1.198 8.429 1.00 95.62 85 LYS A C 1
ATOM 692 O O . LYS A 1 85 ? -14.902 -1.033 9.063 1.00 95.62 85 LYS A O 1
ATOM 697 N N . SER A 1 86 ? -13.523 -2.368 7.905 1.00 95.50 86 SER A N 1
ATOM 698 C CA . SER A 1 86 ? -14.316 -3.586 8.080 1.00 95.50 86 SER A CA 1
ATOM 699 C C . SER A 1 86 ? -14.314 -4.047 9.536 1.00 95.50 86 SER A C 1
ATOM 701 O O . SER A 1 86 ? -15.350 -4.451 10.049 1.00 95.50 86 SER A O 1
ATOM 703 N N . ALA A 1 87 ? -13.165 -3.961 10.212 1.00 95.94 87 ALA A N 1
ATOM 704 C CA . ALA A 1 87 ? -13.048 -4.311 11.627 1.00 95.94 87 ALA A CA 1
ATOM 705 C C . ALA A 1 87 ? -13.671 -3.251 12.554 1.00 95.94 87 ALA A C 1
ATOM 707 O O . ALA A 1 87 ? -14.195 -3.579 13.616 1.00 95.94 87 ALA A O 1
ATOM 708 N N . ASN A 1 88 ? -13.620 -1.973 12.165 1.00 96.00 88 ASN A N 1
ATOM 709 C CA . ASN A 1 88 ? -14.234 -0.869 12.896 1.00 96.00 88 ASN A CA 1
ATOM 710 C C . ASN A 1 88 ? -14.864 0.152 11.926 1.00 96.00 88 ASN A C 1
ATOM 712 O O . ASN A 1 88 ? -14.193 1.098 11.492 1.00 96.00 88 ASN A O 1
ATOM 716 N N . PRO A 1 89 ? -16.173 0.031 11.633 1.00 96.81 89 PRO A N 1
ATOM 717 C CA . PRO A 1 89 ? -16.868 0.926 10.704 1.00 96.81 89 PRO A CA 1
ATOM 718 C C . PRO A 1 89 ? -16.827 2.407 11.099 1.00 96.81 89 PRO A C 1
ATOM 720 O O . PRO A 1 89 ? -16.860 3.283 10.229 1.00 96.81 89 PRO A O 1
ATOM 723 N N . ASN A 1 90 ? -16.688 2.708 12.393 1.00 96.56 90 ASN A N 1
ATOM 724 C CA . ASN A 1 90 ? -16.659 4.073 12.925 1.00 96.56 90 ASN A CA 1
ATOM 725 C C . ASN A 1 90 ? -15.256 4.696 12.948 1.00 96.56 90 ASN A C 1
ATOM 727 O O . ASN A 1 90 ? -15.139 5.905 13.153 1.00 96.56 90 ASN A O 1
ATOM 731 N N . TRP A 1 91 ? -14.202 3.910 12.698 1.00 97.06 91 TRP A N 1
ATOM 732 C CA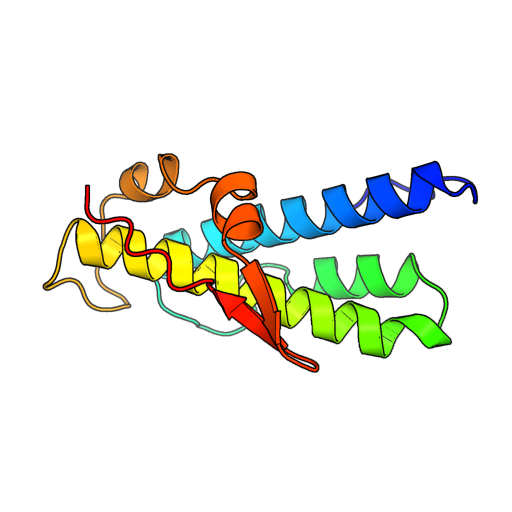 . TRP A 1 91 ? -12.823 4.400 12.664 1.00 97.06 91 TRP A CA 1
ATOM 733 C C . TRP A 1 91 ? -12.636 5.493 11.605 1.00 97.06 91 TRP A C 1
ATOM 735 O O . TRP A 1 91 ? -13.144 5.389 10.487 1.00 97.06 91 TRP A O 1
ATOM 745 N N . LYS A 1 92 ? -11.888 6.546 11.925 1.00 95.19 92 LYS A N 1
ATOM 746 C CA . LYS A 1 92 ? -11.522 7.629 11.002 1.00 95.19 92 LYS A CA 1
ATOM 747 C C . LYS A 1 92 ? -9.997 7.722 10.895 1.00 95.19 92 LYS A C 1
ATOM 749 O O . LYS A 1 92 ? -9.323 7.513 11.903 1.00 95.19 92 LYS A O 1
ATOM 754 N N . PRO A 1 93 ? -9.439 8.089 9.725 1.00 93.75 93 PRO A N 1
ATOM 755 C CA . PRO A 1 93 ? -8.006 8.348 9.595 1.00 93.75 93 PRO A CA 1
ATOM 756 C C . PRO A 1 93 ? -7.486 9.285 10.687 1.00 93.75 93 PRO A C 1
ATOM 758 O O . PRO A 1 93 ? -8.113 10.298 10.991 1.00 93.75 93 PRO A O 1
ATOM 761 N N . GLY A 1 94 ? -6.348 8.926 11.274 1.00 93.19 94 GLY A N 1
ATOM 762 C CA . GLY A 1 94 ? -5.715 9.630 12.388 1.00 93.19 94 GLY A CA 1
ATOM 763 C C . GLY A 1 94 ? -6.085 9.058 13.754 1.00 93.19 94 GLY A C 1
ATOM 764 O O . GLY A 1 94 ? -5.376 9.295 14.729 1.00 93.19 94 GLY A O 1
ATOM 765 N N . GLN A 1 95 ? -7.156 8.265 13.842 1.00 96.00 95 GLN A N 1
ATOM 766 C CA . GLN A 1 95 ? -7.492 7.537 15.061 1.00 96.00 95 GLN A CA 1
ATOM 767 C C . GLN A 1 95 ? -6.648 6.271 15.181 1.00 96.00 95 GLN A C 1
ATOM 769 O O . GLN A 1 95 ? -6.439 5.551 14.202 1.00 96.00 95 GLN A O 1
ATOM 774 N N . LYS A 1 96 ? -6.215 5.963 16.405 1.00 95.75 96 LYS A N 1
ATOM 775 C CA . LYS A 1 96 ? -5.545 4.695 16.704 1.00 95.75 96 LYS A CA 1
ATOM 776 C C . LYS A 1 96 ? -6.442 3.517 16.320 1.00 95.75 96 LYS A C 1
ATOM 778 O O . LYS A 1 96 ? -7.663 3.580 16.465 1.00 95.75 96 LYS A O 1
ATOM 783 N N . PHE A 1 97 ? -5.818 2.445 15.859 1.00 96.75 97 PHE A N 1
ATOM 784 C CA . PHE A 1 97 ? -6.475 1.189 15.519 1.00 96.75 97 PHE A CA 1
ATOM 785 C C . PHE A 1 97 ? -5.589 0.015 15.946 1.00 96.75 97 PHE A C 1
ATOM 787 O O . PHE A 1 97 ? -4.399 0.194 16.210 1.00 96.75 97 PHE A O 1
ATOM 794 N N . ASP A 1 98 ? -6.170 -1.180 16.023 1.00 96.94 98 ASP A N 1
ATOM 795 C CA . ASP A 1 98 ? -5.411 -2.403 16.272 1.00 96.94 98 ASP A CA 1
ATOM 796 C C . ASP A 1 98 ? -4.609 -2.786 15.019 1.00 96.94 98 ASP A C 1
ATOM 798 O O . ASP A 1 98 ? -5.163 -3.141 13.976 1.00 96.94 98 ASP A O 1
ATOM 802 N N . THR A 1 99 ? -3.284 -2.699 15.102 1.00 97.06 99 THR A N 1
ATOM 803 C CA . THR A 1 99 ? -2.399 -2.941 13.958 1.00 97.06 99 THR A CA 1
ATOM 804 C C . THR A 1 99 ? -2.405 -4.397 13.496 1.00 97.06 99 THR A C 1
ATOM 806 O O . THR A 1 99 ? -2.101 -4.643 12.324 1.00 97.06 99 THR A O 1
ATOM 809 N N . SER A 1 100 ? -2.814 -5.339 14.355 1.00 97.25 100 SER A N 1
ATOM 810 C CA . SER A 1 100 ? -2.931 -6.763 14.015 1.00 97.25 100 SER A CA 1
ATOM 811 C C . SER A 1 100 ? -3.967 -7.025 12.914 1.00 97.25 100 SER A C 1
ATOM 813 O O . SER A 1 100 ? -3.833 -7.983 12.153 1.00 97.25 100 SER A O 1
ATOM 815 N N . ILE A 1 101 ? -4.930 -6.112 12.710 1.00 96.81 101 ILE A N 1
ATOM 816 C CA . ILE A 1 101 ? -5.880 -6.153 11.582 1.00 96.81 101 ILE A CA 1
ATOM 817 C C . ILE A 1 101 ? -5.135 -6.269 10.241 1.00 96.81 101 ILE A C 1
ATOM 819 O O . ILE A 1 101 ? -5.569 -6.971 9.323 1.00 96.81 101 ILE A O 1
ATOM 823 N N . LEU A 1 102 ? -3.979 -5.609 10.119 1.00 96.62 102 LEU A N 1
ATOM 824 C CA . LEU A 1 102 ? -3.191 -5.598 8.889 1.00 96.62 102 LEU A CA 1
ATOM 825 C C . LEU A 1 102 ? -2.376 -6.877 8.673 1.00 96.62 102 LEU A C 1
ATOM 827 O O . LEU A 1 102 ? -1.723 -7.006 7.635 1.00 96.62 102 LEU A O 1
ATOM 831 N N . ASP A 1 103 ? -2.366 -7.823 9.609 1.00 95.19 103 ASP A N 1
ATOM 832 C CA . ASP A 1 103 ? -1.686 -9.106 9.419 1.00 95.19 103 ASP A CA 1
ATOM 833 C C . ASP A 1 103 ? -2.449 -10.021 8.465 1.00 95.19 103 ASP A C 1
ATOM 835 O O . ASP A 1 103 ? -1.825 -10.823 7.767 1.00 95.19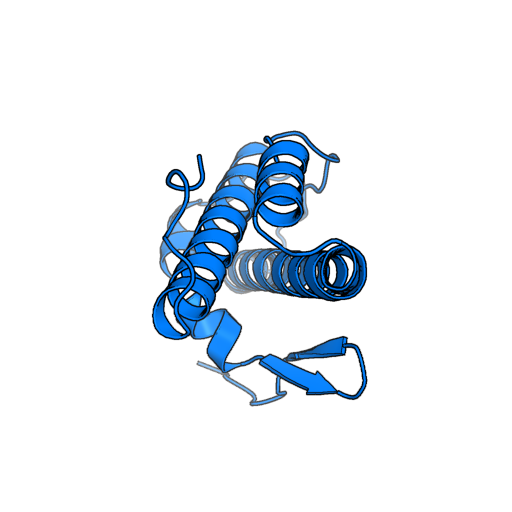 103 ASP A O 1
ATOM 839 N N . ASN A 1 104 ? -3.757 -9.808 8.325 1.00 91.62 104 ASN A N 1
ATOM 840 C CA . ASN A 1 104 ? -4.599 -10.490 7.343 1.00 91.62 104 ASN A CA 1
ATOM 841 C C . ASN A 1 104 ? -4.506 -9.872 5.938 1.00 91.62 104 ASN A C 1
ATOM 843 O O . ASN A 1 104 ? -4.856 -10.514 4.949 1.00 91.62 104 ASN A O 1
ATOM 847 N N . VAL A 1 105 ? -3.977 -8.651 5.812 1.00 95.25 105 VAL A N 1
ATOM 848 C CA . VAL A 1 105 ? -3.763 -8.009 4.510 1.00 95.25 105 VAL A CA 1
ATOM 849 C C . VAL A 1 105 ? -2.455 -8.524 3.912 1.00 95.25 105 VAL A C 1
ATOM 851 O O . VAL A 1 105 ? -1.365 -8.147 4.342 1.00 95.25 105 VAL A O 1
ATOM 854 N N . LYS A 1 106 ? -2.552 -9.400 2.906 1.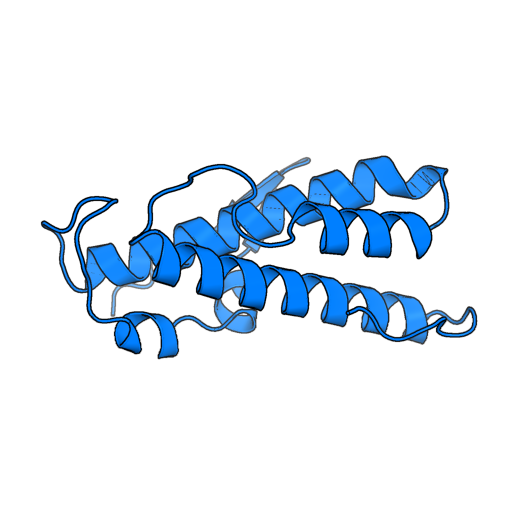00 95.38 106 LYS A N 1
ATOM 855 C CA . LYS A 1 106 ? -1.397 -9.932 2.164 1.00 95.38 106 LYS A CA 1
ATOM 856 C C . LYS A 1 106 ? -1.290 -9.283 0.791 1.00 95.38 106 LYS A C 1
ATOM 858 O O . LYS A 1 106 ? -2.291 -9.165 0.086 1.00 95.38 106 LYS A O 1
ATOM 863 N N . ARG A 1 107 ? -0.071 -8.923 0.383 1.00 94.94 107 ARG A N 1
ATOM 864 C CA . ARG A 1 107 ? 0.207 -8.324 -0.930 1.00 94.94 107 ARG A CA 1
ATOM 865 C C . ARG A 1 107 ? -0.374 -9.162 -2.063 1.00 94.94 107 ARG A C 1
ATOM 867 O O . ARG A 1 107 ? -1.062 -8.630 -2.919 1.00 94.94 107 ARG A O 1
ATOM 874 N N . GLU A 1 108 ? -0.116 -10.464 -2.044 1.00 93.75 108 GLU A N 1
ATOM 875 C CA . GLU A 1 108 ? -0.534 -11.408 -3.080 1.00 93.75 108 GLU A CA 1
ATOM 876 C C . GLU A 1 108 ? -2.062 -11.457 -3.215 1.00 93.75 108 GLU A C 1
ATOM 878 O O . GLU A 1 108 ? -2.568 -11.505 -4.331 1.00 93.75 108 GLU A O 1
ATOM 883 N N . SER A 1 109 ? -2.782 -11.371 -2.090 1.00 93.06 109 SER A N 1
ATOM 884 C CA . SER A 1 109 ? -4.249 -11.303 -2.063 1.00 93.06 109 SER A CA 1
ATOM 885 C C . SER A 1 109 ? -4.763 -9.978 -2.631 1.00 93.06 109 SER A C 1
ATOM 887 O O . SER A 1 109 ? -5.703 -9.957 -3.415 1.00 93.06 109 SER A O 1
ATOM 889 N N . VAL A 1 110 ? -4.106 -8.854 -2.324 1.00 94.38 110 VAL A N 1
ATOM 890 C CA . VAL A 1 110 ? -4.471 -7.576 -2.952 1.00 94.38 110 VAL A CA 1
ATOM 891 C C . VAL A 1 110 ? -4.220 -7.636 -4.457 1.00 94.38 110 VAL A C 1
ATOM 893 O O . VAL A 1 110 ? -5.114 -7.310 -5.229 1.00 94.38 110 VAL A O 1
ATOM 896 N N . GLU A 1 111 ? -3.035 -8.080 -4.884 1.00 94.25 111 GLU A N 1
ATOM 897 C CA . GLU A 1 111 ? -2.656 -8.137 -6.298 1.00 94.25 111 GLU A CA 1
ATOM 898 C C . GLU A 1 111 ? -3.552 -9.083 -7.120 1.00 94.25 111 GLU A C 1
ATOM 900 O O . GLU A 1 111 ? -3.841 -8.762 -8.272 1.00 94.25 111 GLU A O 1
ATOM 905 N N . SER A 1 112 ? -4.027 -10.200 -6.552 1.00 93.44 112 SER A N 1
ATOM 906 C CA . SER A 1 112 ? -4.905 -11.151 -7.255 1.00 93.44 112 SER A CA 1
ATOM 907 C C . SER A 1 112 ? -6.289 -10.578 -7.571 1.00 93.44 112 SER A C 1
ATOM 909 O O . SER A 1 112 ? -6.928 -11.011 -8.528 1.00 93.44 112 SER A O 1
ATOM 911 N N . THR A 1 113 ? -6.733 -9.571 -6.815 1.00 91.69 113 THR A N 1
ATOM 912 C CA . THR A 1 113 ? -7.987 -8.854 -7.088 1.00 91.69 113 THR A CA 1
ATOM 913 C C . THR A 1 113 ? -7.837 -7.768 -8.149 1.00 91.69 113 THR A C 1
ATOM 915 O O . THR A 1 113 ? -8.839 -7.194 -8.559 1.00 91.69 113 THR A O 1
ATOM 918 N N . LEU A 1 114 ? -6.623 -7.434 -8.602 1.00 92.12 114 LEU A N 1
ATOM 919 C CA . LEU A 1 114 ? -6.413 -6.311 -9.517 1.00 92.12 114 LEU A CA 1
ATOM 920 C C . LEU A 1 114 ? -6.496 -6.738 -10.980 1.00 92.12 114 LEU A C 1
ATOM 922 O O . LEU A 1 114 ? -5.787 -7.633 -11.435 1.00 92.12 114 LEU A O 1
ATOM 926 N N . VAL A 1 115 ? -7.290 -6.000 -11.751 1.00 91.69 115 VAL A N 1
ATOM 927 C CA . VAL A 1 115 ? -7.394 -6.139 -13.205 1.00 91.69 115 VAL A CA 1
ATOM 928 C C . VAL A 1 115 ? -7.010 -4.834 -13.892 1.00 91.69 115 VAL A C 1
ATOM 930 O O . VAL A 1 115 ? -7.160 -3.735 -13.349 1.00 91.69 115 VAL A O 1
ATOM 933 N N . LYS A 1 116 ? -6.475 -4.949 -15.109 1.00 90.00 116 LYS A N 1
ATOM 934 C CA . LYS A 1 116 ? -6.207 -3.780 -15.948 1.00 90.00 116 LYS A CA 1
ATOM 935 C C . LYS A 1 116 ? -7.503 -3.307 -16.588 1.00 90.00 116 LYS A C 1
ATOM 937 O O . LYS A 1 116 ? -8.155 -4.073 -17.287 1.00 90.00 116 LYS A O 1
ATOM 942 N N . ASN A 1 117 ? -7.812 -2.030 -16.403 1.00 88.56 117 ASN A N 1
ATOM 943 C CA . ASN A 1 117 ? -8.867 -1.339 -17.130 1.00 88.56 117 ASN A CA 1
ATOM 944 C C . ASN A 1 117 ? -8.246 -0.118 -17.824 1.00 88.56 117 ASN A C 1
ATOM 946 O O . ASN A 1 117 ? -7.887 0.872 -17.177 1.00 88.56 117 ASN A O 1
ATOM 950 N N . GLY A 1 118 ? -8.015 -0.245 -19.133 1.00 87.06 118 GLY A N 1
ATOM 951 C CA . GLY A 1 118 ? -7.201 0.698 -19.898 1.00 87.06 118 GLY A CA 1
ATOM 952 C C . GLY A 1 118 ? -5.812 0.881 -19.272 1.00 87.06 118 GLY A C 1
ATOM 953 O O . GLY A 1 118 ? -5.064 -0.081 -19.087 1.00 87.06 118 GLY A O 1
ATOM 954 N N . ASN A 1 119 ? -5.491 2.123 -18.897 1.00 84.19 119 ASN A N 1
ATOM 955 C CA . ASN A 1 119 ? -4.207 2.505 -18.292 1.00 84.19 119 ASN A CA 1
ATOM 956 C C . ASN A 1 119 ? -4.199 2.461 -16.750 1.00 84.19 119 ASN A C 1
ATOM 958 O O . ASN A 1 119 ? -3.223 2.898 -16.130 1.00 84.19 119 ASN A O 1
ATOM 962 N N . ARG A 1 120 ? -5.277 1.977 -16.119 1.00 87.75 120 ARG A N 1
ATOM 963 C CA . ARG A 1 120 ? -5.451 1.945 -14.659 1.00 87.75 120 ARG A CA 1
ATOM 964 C C . ARG A 1 120 ? -5.475 0.512 -14.135 1.00 87.75 120 ARG A C 1
ATOM 966 O O . ARG A 1 120 ? -5.896 -0.411 -14.835 1.00 87.75 120 ARG A O 1
ATOM 973 N N . LEU A 1 121 ? -5.055 0.343 -12.882 1.00 90.25 121 LEU A N 1
ATOM 974 C CA . LEU A 1 121 ? -5.307 -0.880 -12.118 1.00 90.25 121 LEU A CA 1
ATOM 975 C C . LEU A 1 121 ? -6.523 -0.651 -11.226 1.00 90.25 121 LEU A C 1
ATOM 977 O O . LEU A 1 121 ? -6.533 0.274 -10.411 1.00 90.25 121 LEU A O 1
ATOM 981 N N . VAL A 1 122 ? -7.541 -1.486 -11.395 1.00 88.88 122 VAL A N 1
ATOM 982 C CA . VAL A 1 122 ? -8.792 -1.429 -10.632 1.00 88.88 122 VAL A CA 1
ATOM 983 C C . VAL A 1 122 ? -9.023 -2.763 -9.936 1.00 88.88 122 VAL A C 1
ATOM 985 O O . VAL A 1 122 ? -8.528 -3.792 -10.396 1.00 88.88 122 VAL A O 1
ATOM 988 N N . ARG A 1 123 ? -9.760 -2.755 -8.823 1.00 86.75 123 ARG A N 1
ATOM 989 C CA . ARG A 1 123 ? -10.201 -4.002 -8.194 1.00 86.75 123 ARG A CA 1
ATOM 990 C C . ARG A 1 123 ? -11.280 -4.637 -9.053 1.00 86.75 123 ARG A C 1
ATOM 992 O O . ARG A 1 123 ? -12.203 -3.954 -9.489 1.00 86.75 123 ARG A O 1
ATOM 999 N N . ASN A 1 124 ? -11.151 -5.933 -9.274 1.00 81.19 124 ASN A N 1
ATOM 1000 C CA . ASN A 1 124 ? -12.220 -6.756 -9.784 1.00 81.19 124 ASN A CA 1
ATOM 1001 C C . ASN A 1 124 ? -13.305 -6.785 -8.708 1.00 81.19 124 ASN A C 1
ATOM 1003 O O . ASN A 1 124 ? -13.027 -7.133 -7.560 1.00 81.19 124 ASN A O 1
ATOM 1007 N N . SER A 1 125 ? -14.516 -6.372 -9.057 1.00 62.22 125 SER A N 1
ATOM 1008 C CA . SER A 1 125 ? -15.679 -6.428 -8.178 1.00 62.22 125 SER A CA 1
ATOM 1009 C C . SER A 1 125 ? -16.157 -7.876 -8.082 1.00 62.22 125 SER A C 1
ATOM 1011 O O . SER A 1 125 ? -17.188 -8.240 -8.635 1.00 62.22 125 SER A O 1
ATOM 1013 N N . ILE A 1 126 ? -15.353 -8.723 -7.440 1.00 56.28 126 ILE A N 1
ATOM 1014 C CA . ILE A 1 126 ? -15.835 -9.978 -6.880 1.00 56.28 126 ILE A CA 1
ATOM 1015 C C . ILE A 1 126 ? -16.216 -9.629 -5.449 1.00 56.28 126 ILE A C 1
ATOM 1017 O O . ILE A 1 126 ? -15.365 -9.239 -4.651 1.00 56.28 126 ILE A O 1
ATOM 1021 N N . ASP A 1 127 ? -17.512 -9.683 -5.183 1.00 43.16 127 ASP A N 1
ATOM 1022 C CA . ASP A 1 127 ? -18.125 -9.482 -3.879 1.00 43.16 127 ASP A CA 1
ATOM 1023 C C . ASP A 1 127 ? -17.600 -10.565 -2.922 1.00 43.16 127 ASP A C 1
ATOM 1025 O O . ASP A 1 127 ? -18.111 -11.682 -2.879 1.00 43.16 127 ASP A O 1
ATOM 1029 N N . VAL A 1 128 ? -16.491 -10.300 -2.226 1.00 40.28 128 VAL A N 1
ATOM 1030 C CA . VAL A 1 128 ? -15.999 -11.186 -1.163 1.00 40.28 128 VAL A CA 1
ATOM 1031 C C . VAL A 1 128 ? -16.627 -10.708 0.136 1.00 40.28 128 VAL A C 1
ATOM 1033 O O . VAL A 1 128 ? -15.98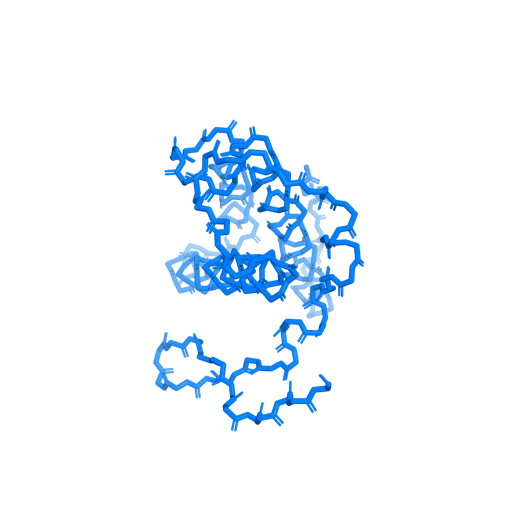3 -10.079 0.973 1.00 40.28 128 VAL A O 1
ATOM 1036 N N . SER A 1 129 ? -17.924 -10.971 0.251 1.00 33.00 129 SER A N 1
ATOM 1037 C CA . SER A 1 129 ? -18.607 -11.029 1.535 1.00 33.00 129 SER A CA 1
ATOM 1038 C C . SER A 1 129 ? -18.166 -12.328 2.229 1.00 33.00 129 SER A C 1
ATOM 1040 O O . SER A 1 129 ? -18.421 -13.416 1.709 1.00 33.00 129 SER A O 1
ATOM 1042 N N . VAL A 1 130 ? -17.449 -12.211 3.351 1.00 36.75 130 VAL A N 1
ATOM 1043 C CA . VAL A 1 130 ? -17.195 -13.287 4.331 1.00 36.75 130 VAL A CA 1
ATOM 1044 C C . VAL A 1 130 ? -17.930 -12.928 5.609 1.00 36.75 130 VAL A C 1
ATOM 1046 O O . VAL A 1 130 ? -17.825 -11.746 6.007 1.00 36.75 130 VAL A O 1
#

Secondary structure (DSSP, 8-state):
-PPS---SSHHHHHHHHHHHHHHHHHHHHHHHHHTTT---SSSSSHHHHHHHHHHHS-HHHHHHHHHHHHHHHHHHHHHHHHHHHHH-TT--TTS---GGGGGS--HHHHHHTEEEETTEEEE-------

pLDDT: mean 83.23, std 16.27, range [33.0, 97.25]

Organism: NCBI:txid166486

InterPro domains:
  IPR024540 Protein of unknown function DUF3879 [PF12995] (20-130)

Foldseek 3Di:
DQDPDDDDDPVVVVVSLVVLLVVLLVQLLVCCQVQVLDCPDCPDCPVVSLVVVCVRDDVVCSVLSSLVSVLSNVLSSVLLVVLQCVVPVPDDGNDHGDSVSCVPVDSVVSVVQWDDDDSHTDGNPPPPDD